Protein AF-A0A554W7B8-F1 (afdb_monomer_lite)

Structure (mmCIF, N/CA/C/O backbone):
data_AF-A0A554W7B8-F1
#
_entry.id   AF-A0A554W7B8-F1
#
loop_
_atom_site.group_PDB
_atom_site.id
_atom_site.type_symbol
_atom_site.label_atom_id
_atom_site.label_alt_id
_atom_site.label_comp_id
_atom_site.label_asym_id
_atom_site.label_entity_id
_atom_site.label_seq_id
_atom_site.pdbx_PDB_ins_code
_atom_site.Cartn_x
_atom_site.Cartn_y
_atom_site.Cartn_z
_atom_site.occupancy
_atom_site.B_iso_or_equiv
_atom_site.auth_seq_id
_atom_site.auth_comp_id
_atom_site.auth_asym_id
_atom_site.auth_atom_id
_atom_site.pdbx_PDB_model_num
ATOM 1 N N . MET A 1 1 ? 1.329 9.055 0.748 1.00 84.75 1 MET A N 1
ATOM 2 C CA . MET A 1 1 ? 0.167 9.638 1.452 1.00 84.75 1 MET A CA 1
ATOM 3 C C . MET A 1 1 ? -0.829 8.515 1.695 1.00 84.75 1 MET A C 1
ATOM 5 O O . MET A 1 1 ? -1.270 7.927 0.715 1.00 84.75 1 MET A O 1
ATOM 9 N N . VAL A 1 2 ? -1.096 8.148 2.955 1.00 92.50 2 VAL A N 1
ATOM 10 C CA . VAL A 1 2 ? -2.044 7.058 3.297 1.00 92.50 2 VAL A CA 1
ATOM 11 C C . VAL A 1 2 ? -3.508 7.507 3.226 1.00 92.50 2 VAL A C 1
ATOM 13 O O . VAL A 1 2 ? -4.398 6.680 3.098 1.00 92.50 2 VAL A O 1
ATOM 16 N N . ASP A 1 3 ? -3.746 8.817 3.214 1.00 93.88 3 ASP A N 1
ATOM 17 C CA . ASP A 1 3 ? -5.054 9.466 3.093 1.00 93.88 3 ASP A CA 1
ATOM 18 C C . ASP A 1 3 ? -5.651 9.430 1.673 1.00 93.88 3 ASP A C 1
ATOM 20 O O . ASP A 1 3 ? -6.791 9.836 1.464 1.00 93.88 3 ASP A O 1
ATOM 24 N N . LYS A 1 4 ? -4.893 8.942 0.682 1.00 93.69 4 LYS A N 1
ATOM 25 C CA . LYS A 1 4 ? -5.285 8.901 -0.742 1.00 93.69 4 LYS A CA 1
ATOM 26 C C . LYS A 1 4 ? -5.152 7.504 -1.341 1.00 93.69 4 LYS A C 1
ATOM 28 O O . LYS A 1 4 ? -4.746 7.345 -2.492 1.00 93.69 4 LYS A O 1
ATOM 33 N N . VAL A 1 5 ? -5.441 6.480 -0.546 1.00 95.00 5 VAL A N 1
ATOM 34 C CA . VAL A 1 5 ? -5.436 5.094 -1.022 1.00 95.00 5 VAL A CA 1
ATOM 35 C C . VAL A 1 5 ? -6.652 4.826 -1.912 1.00 95.00 5 VAL A C 1
ATOM 37 O O . VAL A 1 5 ? -7.766 5.245 -1.610 1.00 95.00 5 VAL A O 1
ATOM 40 N N . MET A 1 6 ? -6.435 4.127 -3.026 1.00 95.06 6 MET A N 1
ATOM 41 C CA . MET A 1 6 ? -7.490 3.710 -3.951 1.00 95.06 6 MET A CA 1
ATOM 42 C C . MET A 1 6 ? -7.134 2.375 -4.604 1.00 95.06 6 MET A C 1
ATOM 44 O O . MET A 1 6 ? -5.960 2.068 -4.815 1.00 95.06 6 MET A O 1
ATOM 48 N N . THR A 1 7 ? -8.149 1.594 -4.961 1.00 97.00 7 THR A N 1
ATOM 49 C CA . THR A 1 7 ? -7.982 0.370 -5.750 1.00 97.00 7 THR A CA 1
ATOM 50 C C . THR A 1 7 ? -8.011 0.713 -7.234 1.00 97.00 7 THR A C 1
ATOM 52 O O . THR A 1 7 ? -8.931 1.384 -7.699 1.00 97.00 7 THR A O 1
ATOM 55 N N . LEU A 1 8 ? -7.019 0.238 -7.989 1.00 96.25 8 LEU A N 1
ATOM 56 C CA . LEU A 1 8 ? -6.921 0.459 -9.431 1.00 96.25 8 LEU A CA 1
ATOM 57 C C . LEU A 1 8 ? -6.786 -0.872 -10.186 1.00 96.25 8 LEU A C 1
ATOM 59 O O . LEU A 1 8 ? -6.137 -1.792 -9.683 1.00 96.25 8 LEU A O 1
ATOM 63 N N . PRO A 1 9 ? -7.353 -0.975 -11.401 1.00 97.69 9 PRO A N 1
ATOM 64 C CA . PRO A 1 9 ? -7.058 -2.056 -12.337 1.00 97.69 9 PRO A CA 1
ATOM 65 C C . PRO A 1 9 ? -5.554 -2.180 -12.641 1.00 97.69 9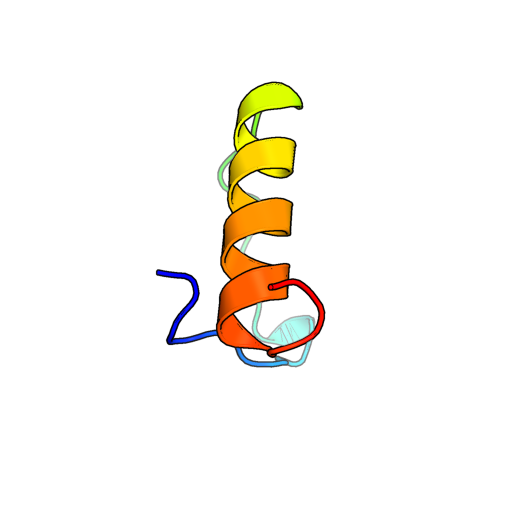 PRO A C 1
ATOM 67 O O . PRO A 1 9 ? -4.849 -1.176 -12.750 1.00 97.69 9 PRO A O 1
ATOM 70 N N . ARG A 1 10 ? -5.050 -3.416 -12.782 1.00 95.62 10 ARG A N 1
ATOM 71 C CA . ARG A 1 10 ? -3.608 -3.692 -12.949 1.00 95.62 10 ARG A CA 1
ATOM 72 C C . ARG A 1 10 ? -3.040 -3.177 -14.274 1.00 95.62 10 ARG A C 1
ATOM 74 O O . ARG A 1 10 ? -1.871 -2.819 -14.328 1.00 95.62 10 ARG A O 1
ATOM 81 N N . ASP A 1 11 ? -3.856 -3.127 -15.317 1.00 96.88 11 ASP A N 1
ATOM 82 C CA . ASP A 1 11 ? -3.529 -2.561 -16.631 1.00 96.88 11 ASP A CA 1
ATOM 83 C C . ASP A 1 11 ? -3.296 -1.041 -16.593 1.00 96.88 11 ASP A C 1
ATOM 85 O O . ASP A 1 11 ? -2.630 -0.503 -17.473 1.00 96.88 11 ASP A O 1
ATOM 89 N N . LYS A 1 12 ? -3.782 -0.349 -15.552 1.00 96.94 12 LYS A N 1
ATOM 90 C CA . LYS A 1 12 ? -3.481 1.070 -15.307 1.00 96.94 12 LYS A CA 1
ATOM 91 C C . LYS A 1 12 ? -2.155 1.301 -14.572 1.00 96.94 12 LYS A C 1
ATOM 93 O O . LYS A 1 12 ? -1.794 2.455 -14.346 1.00 96.94 12 LYS A O 1
ATOM 98 N N . LEU A 1 13 ? -1.444 0.244 -14.168 1.00 96.06 13 LEU A N 1
ATOM 99 C CA . LEU A 1 13 ? -0.147 0.357 -13.496 1.00 96.06 13 LEU A CA 1
ATOM 100 C C . LEU A 1 13 ? 0.995 0.393 -14.519 1.00 96.06 13 LEU A C 1
ATOM 102 O O . LEU A 1 13 ? 1.019 -0.379 -15.473 1.00 96.06 13 LEU A O 1
ATOM 106 N N . GLY A 1 14 ? 1.972 1.271 -14.289 1.00 96.00 14 GLY A N 1
ATOM 107 C CA . GLY A 1 14 ? 3.232 1.276 -15.032 1.00 96.00 14 GLY A CA 1
ATOM 108 C C . GLY A 1 14 ? 4.216 0.196 -14.552 1.00 96.00 14 GLY A C 1
ATOM 109 O O . GLY A 1 14 ? 3.892 -0.604 -13.668 1.00 96.00 14 GLY A O 1
ATOM 110 N N . PRO A 1 15 ? 5.444 0.178 -15.100 1.00 96.62 15 PRO A N 1
ATOM 111 C CA . PRO A 1 15 ? 6.522 -0.677 -14.606 1.00 96.62 15 PRO A CA 1
ATOM 112 C C . PRO A 1 15 ? 6.814 -0.445 -13.117 1.00 96.62 15 PRO A C 1
ATOM 114 O O . PRO A 1 15 ? 6.611 0.650 -12.589 1.00 96.62 15 PRO A O 1
ATOM 117 N N . ALA A 1 16 ? 7.341 -1.467 -12.438 1.00 95.75 16 ALA A N 1
ATOM 118 C CA . ALA A 1 16 ? 7.804 -1.315 -11.062 1.00 95.75 16 ALA A CA 1
ATOM 119 C C . ALA A 1 16 ? 8.958 -0.298 -10.999 1.00 95.75 16 ALA A C 1
ATOM 121 O O . ALA A 1 16 ? 9.915 -0.396 -11.763 1.00 95.75 16 ALA A O 1
ATOM 122 N N . PHE A 1 17 ? 8.870 0.662 -10.076 1.00 95.00 17 PHE A N 1
ATOM 123 C CA . PHE A 1 17 ? 9.845 1.753 -9.934 1.00 95.00 17 PHE A CA 1
ATOM 124 C C . PHE A 1 17 ? 10.787 1.584 -8.731 1.00 95.00 17 PHE A C 1
ATOM 126 O O . PHE A 1 17 ? 11.646 2.426 -8.494 1.00 95.00 17 PHE A O 1
ATOM 133 N N . GLY A 1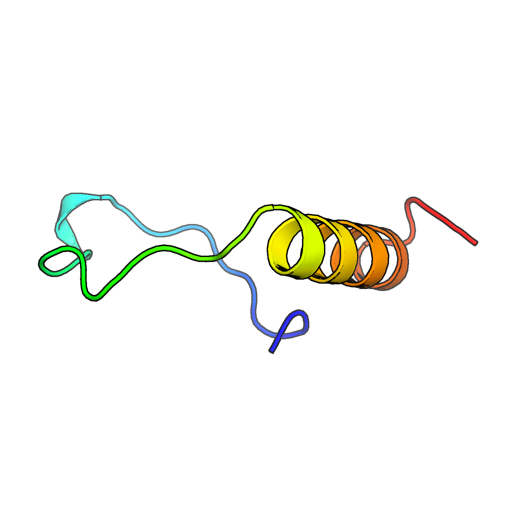 18 ? 10.630 0.511 -7.954 1.00 95.62 18 GLY A N 1
ATOM 134 C CA . GLY A 1 18 ? 11.442 0.247 -6.773 1.00 95.62 18 GLY A CA 1
ATOM 135 C C . GLY A 1 18 ? 10.787 -0.757 -5.833 1.00 95.62 18 GLY A C 1
ATOM 136 O O . GLY A 1 18 ? 9.764 -1.367 -6.155 1.00 95.62 18 GLY A O 1
ATOM 137 N N . ARG A 1 19 ? 11.387 -0.917 -4.654 1.00 95.94 19 ARG A N 1
ATOM 138 C CA . ARG A 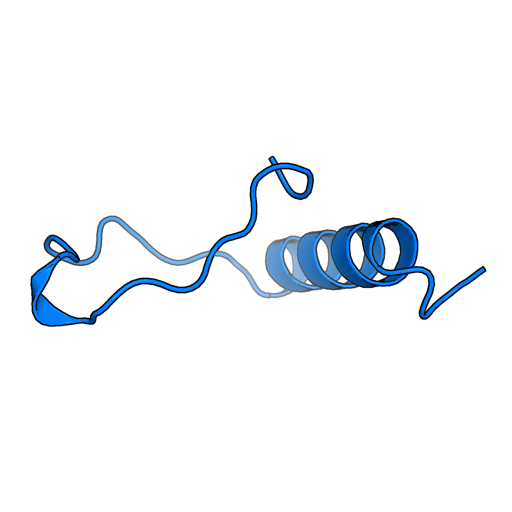1 19 ? 10.885 -1.756 -3.567 1.00 95.94 19 ARG A CA 1
ATOM 139 C C . ARG A 1 19 ? 11.143 -1.048 -2.244 1.00 95.94 19 ARG A C 1
ATOM 141 O O . ARG A 1 19 ? 12.166 -0.391 -2.093 1.00 95.94 19 ARG A O 1
ATOM 148 N N . LEU A 1 20 ? 10.200 -1.164 -1.317 1.00 96.44 20 LEU A N 1
ATOM 149 C CA . LEU A 1 20 ? 10.354 -0.640 0.034 1.00 96.44 20 LEU A CA 1
ATOM 150 C C . LEU A 1 20 ? 10.920 -1.717 0.955 1.00 96.44 20 LEU A C 1
ATOM 152 O O . LEU A 1 20 ? 10.566 -2.893 0.838 1.00 96.44 20 LEU A O 1
ATOM 156 N N . GLU A 1 21 ? 11.767 -1.284 1.883 1.00 97.62 21 GLU A N 1
ATOM 157 C CA . GLU A 1 21 ? 12.280 -2.122 2.962 1.00 97.62 21 GLU A CA 1
ATOM 158 C C . GLU A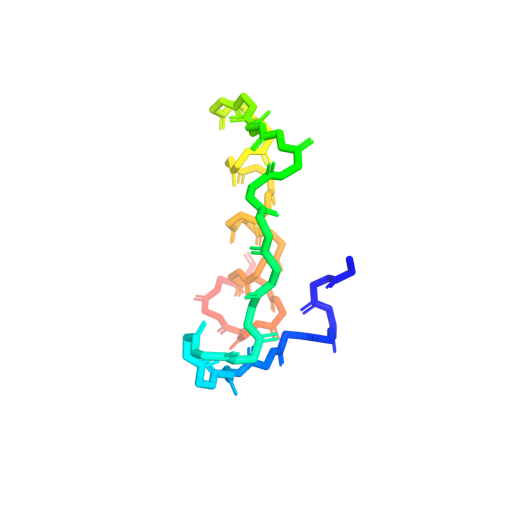 1 21 ? 11.174 -2.473 3.964 1.00 97.62 21 GLU A C 1
ATOM 160 O O . GLU A 1 21 ? 10.207 -1.723 4.146 1.00 97.62 21 GLU A O 1
ATOM 165 N N . ALA A 1 22 ? 11.334 -3.609 4.645 1.00 97.69 22 ALA A N 1
ATOM 166 C CA . ALA A 1 22 ? 10.324 -4.149 5.555 1.00 97.69 22 ALA A CA 1
ATOM 167 C C . ALA A 1 22 ? 9.944 -3.166 6.678 1.00 97.69 22 ALA A C 1
ATOM 169 O O . ALA A 1 22 ? 8.760 -2.977 6.954 1.00 97.69 22 ALA A O 1
ATOM 170 N N . ASP A 1 23 ? 10.921 -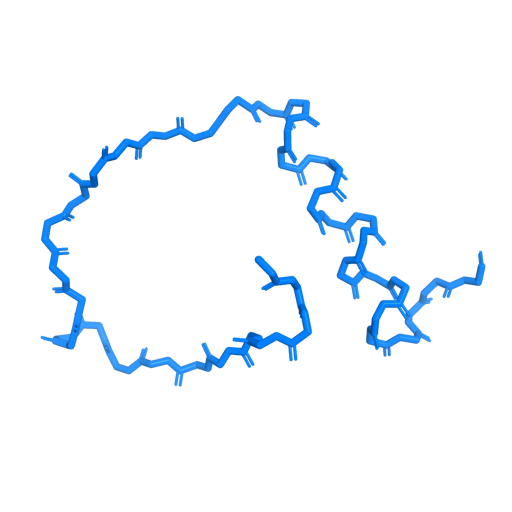2.468 7.260 1.00 98.00 23 ASP A N 1
ATOM 171 C CA . ASP A 1 23 ? 10.671 -1.490 8.328 1.00 98.00 23 ASP A CA 1
ATOM 172 C C . ASP A 1 23 ? 9.820 -0.309 7.848 1.00 98.00 23 ASP A C 1
ATOM 174 O O . ASP A 1 23 ? 8.976 0.206 8.584 1.00 98.00 23 ASP A O 1
ATOM 178 N N . THR A 1 24 ? 9.996 0.099 6.586 1.00 96.75 24 THR A N 1
ATOM 179 C CA . THR A 1 24 ? 9.178 1.163 5.988 1.00 96.75 24 THR A CA 1
ATOM 180 C C . THR A 1 24 ? 7.754 0.670 5.753 1.00 96.75 24 THR A C 1
ATOM 182 O O . THR A 1 24 ? 6.796 1.389 6.034 1.00 96.75 24 THR A O 1
ATOM 185 N N . MET A 1 25 ? 7.593 -0.576 5.296 1.00 97.31 25 MET A N 1
ATOM 186 C CA . MET A 1 25 ? 6.272 -1.188 5.132 1.00 97.31 25 MET A CA 1
ATOM 187 C C . MET A 1 25 ? 5.515 -1.296 6.460 1.00 97.31 25 MET A C 1
ATOM 189 O O . MET A 1 25 ? 4.328 -0.977 6.499 1.00 97.31 25 MET A O 1
ATOM 193 N N . LEU A 1 26 ? 6.199 -1.618 7.563 1.00 97.44 26 LEU A N 1
ATOM 194 C CA . LEU A 1 26 ? 5.586 -1.657 8.894 1.00 97.44 26 LEU A CA 1
ATOM 195 C C . LEU A 1 26 ? 5.043 -0.284 9.329 1.00 97.44 26 LEU A C 1
ATOM 197 O O . LEU A 1 26 ? 3.980 -0.195 9.948 1.00 97.44 26 LEU A O 1
ATOM 201 N N . GLN A 1 27 ? 5.745 0.806 9.002 1.00 97.00 27 GLN A N 1
ATOM 202 C CA . GLN A 1 27 ? 5.244 2.161 9.262 1.00 97.00 27 GLN A CA 1
ATOM 203 C C . GLN A 1 27 ? 3.988 2.462 8.432 1.00 97.00 27 GLN A C 1
ATOM 205 O O . GLN A 1 27 ? 3.015 2.992 8.971 1.00 97.00 27 GLN A O 1
ATOM 210 N N . VAL A 1 28 ? 3.978 2.079 7.149 1.00 96.62 28 VAL A N 1
ATOM 211 C CA . VAL A 1 28 ? 2.815 2.252 6.262 1.00 96.62 28 VAL A CA 1
ATOM 212 C C . VAL A 1 28 ? 1.596 1.495 6.793 1.00 96.62 28 VAL A C 1
ATOM 214 O O . VAL A 1 28 ? 0.510 2.072 6.846 1.00 96.62 28 VAL A O 1
ATOM 217 N N . GLU A 1 29 ? 1.765 0.249 7.238 1.00 96.31 29 GLU A N 1
ATOM 218 C CA . GLU A 1 29 ? 0.690 -0.569 7.815 1.00 96.31 29 GLU A CA 1
ATOM 219 C C . GLU A 1 29 ? 0.075 0.074 9.062 1.00 96.31 29 GLU A C 1
ATOM 221 O O . GLU A 1 29 ? -1.148 0.174 9.164 1.00 96.31 29 GLU A O 1
ATOM 226 N N . ARG A 1 30 ? 0.905 0.576 9.987 1.00 96.81 30 ARG A N 1
ATOM 227 C CA . ARG A 1 30 ? 0.429 1.264 11.201 1.00 96.81 30 ARG A CA 1
ATOM 228 C C . ARG A 1 30 ? -0.352 2.530 10.862 1.00 96.81 30 ARG A C 1
ATOM 230 O O . ARG A 1 30 ? -1.439 2.742 11.395 1.00 96.81 30 ARG A O 1
ATOM 237 N N . CYS A 1 31 ? 0.171 3.353 9.952 1.00 96.88 31 CYS A N 1
ATOM 238 C CA . CYS A 1 31 ? -0.524 4.553 9.493 1.00 96.88 31 CYS A CA 1
ATOM 239 C C . CYS A 1 31 ? -1.857 4.215 8.812 1.00 96.88 31 CYS A C 1
ATOM 241 O O . CYS A 1 31 ? -2.850 4.905 9.037 1.00 96.88 31 CYS A O 1
ATOM 243 N N . LEU A 1 32 ? -1.896 3.149 8.011 1.00 97.00 32 LEU A N 1
ATOM 244 C CA . LEU A 1 32 ? -3.114 2.700 7.346 1.00 97.00 32 LEU A CA 1
ATOM 245 C C . LEU A 1 32 ? -4.143 2.162 8.350 1.00 97.00 32 LEU A C 1
ATOM 247 O O . LEU A 1 32 ? -5.322 2.483 8.233 1.00 97.00 32 LEU A O 1
ATOM 251 N N . ALA A 1 33 ? -3.710 1.404 9.361 1.00 97.12 33 ALA A N 1
ATOM 252 C CA . ALA A 1 33 ? -4.587 0.898 10.414 1.00 97.12 33 ALA A CA 1
ATOM 253 C C . ALA A 1 33 ? -5.245 2.034 11.214 1.00 97.12 33 ALA A C 1
ATOM 255 O O . ALA A 1 33 ? -6.429 1.937 11.534 1.00 97.12 33 ALA A O 1
ATOM 256 N N . LEU A 1 34 ? -4.511 3.119 11.486 1.00 96.19 34 LEU A N 1
ATOM 257 C CA . LEU A 1 34 ? -5.072 4.326 12.099 1.00 96.19 34 LEU A CA 1
ATOM 258 C C . LEU A 1 34 ? -6.037 5.049 11.151 1.00 96.19 34 LEU A C 1
ATOM 260 O O . LEU A 1 34 ? -7.145 5.391 11.553 1.00 96.19 34 LEU A O 1
ATOM 264 N N . PHE A 1 35 ? -5.650 5.249 9.885 1.00 95.06 35 PHE A N 1
ATOM 265 C CA . PHE A 1 35 ? -6.484 5.952 8.902 1.00 95.06 35 PHE A CA 1
ATOM 266 C C . PHE A 1 35 ? -7.820 5.239 8.646 1.00 95.06 35 PHE A C 1
ATOM 268 O O . PHE A 1 35 ? -8.857 5.886 8.526 1.00 95.06 35 PHE A O 1
ATOM 275 N N . LEU A 1 36 ? -7.805 3.905 8.606 1.00 94.88 36 LEU A N 1
ATOM 276 C CA . LEU A 1 3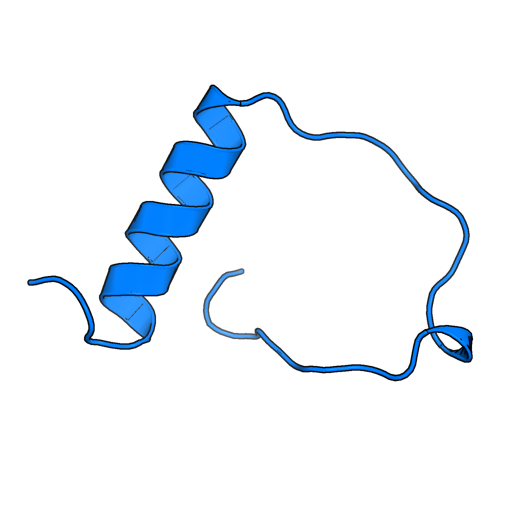6 ? -9.000 3.080 8.429 1.00 94.88 36 LEU A CA 1
ATOM 277 C C . LEU A 1 36 ? -9.787 2.854 9.733 1.00 94.88 36 LEU A C 1
ATOM 279 O O . LEU A 1 36 ? -10.838 2.218 9.695 1.00 94.88 36 LEU A O 1
ATOM 283 N N . GLY A 1 37 ? -9.297 3.339 10.880 1.00 95.19 37 GLY A N 1
ATOM 284 C CA . GLY A 1 37 ? -9.943 3.153 12.185 1.00 95.19 37 GLY A CA 1
ATOM 285 C C . GLY A 1 37 ? -9.909 1.714 12.717 1.00 95.19 37 GLY A C 1
ATOM 286 O O . GLY A 1 37 ? -10.740 1.346 13.545 1.00 95.19 37 GLY A O 1
ATOM 287 N N . ILE A 1 38 ? -8.971 0.892 12.239 1.00 96.81 38 ILE A N 1
ATOM 288 C CA . ILE A 1 38 ? -8.778 -0.505 12.663 1.00 96.81 38 ILE A CA 1
ATOM 289 C C . ILE A 1 38 ? -8.013 -0.565 13.994 1.00 96.81 38 ILE A C 1
ATOM 291 O O . ILE A 1 38 ? -8.305 -1.405 14.844 1.00 96.81 38 ILE A O 1
ATOM 295 N N . ALA A 1 39 ? -7.042 0.330 14.179 1.00 94.00 39 ALA A N 1
ATOM 296 C CA . ALA A 1 39 ? -6.274 0.485 15.413 1.00 94.00 39 ALA A CA 1
ATOM 297 C C . ALA A 1 39 ? -6.636 1.804 16.119 1.00 94.00 39 ALA A C 1
ATOM 299 O O . ALA A 1 39 ? -7.110 2.742 15.476 1.00 94.00 39 ALA A O 1
ATOM 300 N N . ARG A 1 40 ? -6.411 1.863 17.437 1.00 77.94 40 ARG A N 1
ATOM 301 C CA . ARG A 1 40 ? -6.540 3.071 18.266 1.00 77.94 40 ARG A CA 1
ATOM 302 C C . ARG A 1 40 ? -5.179 3.581 18.702 1.00 77.94 40 ARG A C 1
ATOM 304 O O . ARG A 1 40 ? -4.314 2.723 18.987 1.00 77.94 40 ARG A O 1
#

Organism: NCBI:txid2588942

pLDDT: mean 95.38, std 3.52, range [77.94, 98.0]

Radius of gyration: 12.45 Å; chains: 1; bounding box: 22×14×35 Å

Sequence (40 aa):
MVDKVMTLPRDKLGPAFGRLEADTMLQVERCLALFLGIAR

Secondary structure (DSSP, 8-state):
-GGG-----GGG--S------HHHHHHHHHHHHHHTTS--

Foldseek 3Di:
DLLDDDDDDPVPDDDDPDDDDPVVVVVSVVVNCVNVVVDD

InterPro domains:
  IPR011067 Plasmid maintenance toxin/Cell growth inhibitor [G3DSA:2.30.30.110] (1-39)